Protein AF-A0A383CL62-F1 (afdb_monomer)

pLDDT: mean 90.45, std 14.3, range [39.75, 98.25]

Organism: NCBI:txid408172

Sequence (58 aa):
GRTVCAYDRFVTTSGLTARVESGSGRVFYFDQALNLTPKLTKRISDHYPVELRLNLAE

Solvent-accessible surface area (backbone atoms only — not comparable to full-atom values): 3930 Å² total; per-residue (Å²): 130,87,74,87,72,78,82,74,81,90,85,76,52,76,91,51,47,79,31,43,44,85,86,44,66,45,74,46,60,60,38,72,78,66,70,48,53,72,72,58,36,55,70,76,40,92,68,68,53,69,47,70,45,70,60,78,78,132

Nearest PDB structures (foldseek):
  2a40-assembly1_B  TM=8.859E-01  e=7.803E-03  Bos taurus
  9fjy-assembly1_F  TM=8.857E-01  e=1.236E-02  Bos taurus
  1dnk-assembly1_A  TM=8.814E-01  e=1.716E-02  Bos taurus
  2a42-assembly1_B  TM=8.831E-01  e=1.832E-02  Bos taurus
  2dnj-assembly1_A-2  TM=8.876E-01  e=2.382E-02  Bos taurus

Radius of gyration: 14.63 Å; Cα contacts (8 Å, |Δi|>4): 48; chains: 1; bounding box: 31×21×43 Å

Secondary structure (DSSP, 8-state):
-------S-----HHHHTTBPTT--EE--HHHHTT--HHHHHHH-SSPPEE--B----

Foldseek 3Di:
DPDPDPPDDDDDDPVQVVFWDPPQWDWDPVCVVVVHDPVVVVVVHPGTDIDTDGNPDD

Structure (mmCIF, N/CA/C/O backbone):
data_AF-A0A383CL62-F1
#
_entry.id   AF-A0A383CL62-F1
#
loop_
_atom_site.group_PDB
_atom_site.id
_atom_site.type_symbol
_atom_site.label_atom_id
_atom_site.label_alt_id
_atom_site.label_comp_id
_atom_site.label_asym_id
_atom_site.label_entity_id
_atom_site.label_seq_id
_atom_site.pdbx_PDB_ins_code
_atom_site.Cartn_x
_atom_site.Cartn_y
_atom_site.Cartn_z
_atom_site.occupancy
_atom_site.B_iso_or_equiv
_atom_site.auth_seq_id
_atom_site.auth_comp_id
_atom_site.auth_asym_id
_atom_site.auth_atom_id
_atom_site.pdbx_PDB_model_num
ATOM 1 N N . GLY A 1 1 ? -5.777 11.021 -19.907 1.00 39.75 1 GLY A N 1
ATOM 2 C CA . GLY A 1 1 ? -5.143 11.405 -18.632 1.00 39.75 1 GLY A CA 1
ATOM 3 C C . GLY A 1 1 ? -4.983 10.163 -17.789 1.00 39.75 1 GLY A C 1
ATOM 4 O O . GLY A 1 1 ? -5.931 9.397 -17.709 1.00 39.75 1 GLY A O 1
ATOM 5 N N . ARG A 1 2 ? -3.791 9.911 -17.238 1.00 41.69 2 ARG A N 1
ATOM 6 C CA . ARG A 1 2 ? -3.545 8.765 -16.353 1.00 41.69 2 ARG A CA 1
ATOM 7 C C . ARG A 1 2 ? -4.201 9.079 -15.013 1.00 41.69 2 ARG A C 1
ATOM 9 O O . ARG A 1 2 ? -3.640 9.816 -14.210 1.00 41.69 2 ARG A O 1
ATOM 16 N N . THR A 1 3 ? -5.422 8.600 -14.813 1.00 43.47 3 THR A N 1
ATOM 17 C CA . THR A 1 3 ? -6.041 8.590 -13.492 1.00 43.47 3 THR A CA 1
ATOM 18 C C . THR A 1 3 ? -5.114 7.787 -12.584 1.00 43.47 3 THR A C 1
ATOM 20 O O . THR A 1 3 ? -4.749 6.657 -12.909 1.00 43.47 3 THR A O 1
ATOM 23 N N . VAL A 1 4 ? -4.643 8.396 -11.494 1.00 58.72 4 VAL A N 1
ATOM 24 C CA . VAL A 1 4 ? -3.852 7.720 -10.457 1.00 58.72 4 VAL A CA 1
ATOM 25 C C . VAL A 1 4 ? -4.814 6.797 -9.706 1.00 58.72 4 VAL A C 1
ATOM 27 O O . VAL A 1 4 ? -5.294 7.106 -8.620 1.00 58.72 4 VAL A O 1
ATOM 30 N N . CYS A 1 5 ? -5.221 5.712 -10.361 1.00 63.22 5 CYS A N 1
ATOM 31 C CA . CYS A 1 5 ? -6.182 4.768 -9.821 1.00 63.22 5 CYS A CA 1
ATOM 32 C C . CYS A 1 5 ? -5.475 3.892 -8.790 1.00 63.22 5 CYS A C 1
ATOM 34 O O . CYS A 1 5 ? -4.643 3.061 -9.141 1.00 63.22 5 CYS A O 1
ATOM 36 N N . ALA A 1 6 ? -5.818 4.070 -7.517 1.00 80.31 6 ALA A N 1
ATOM 37 C CA . ALA A 1 6 ? -5.467 3.115 -6.476 1.00 80.31 6 ALA A CA 1
ATOM 38 C C . ALA A 1 6 ? -6.417 1.911 -6.579 1.00 80.31 6 ALA A C 1
ATOM 40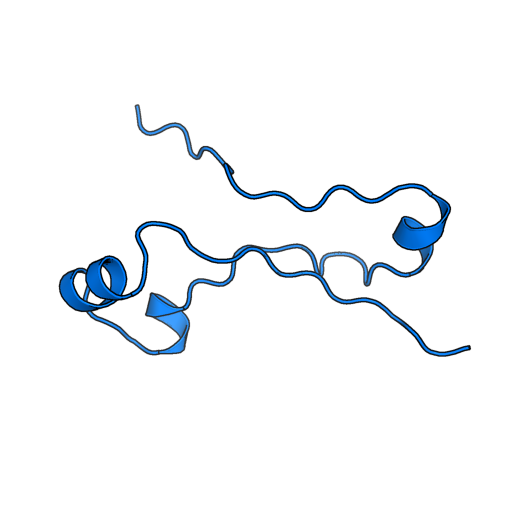 O O . ALA A 1 6 ? -7.524 1.960 -6.033 1.00 80.31 6 ALA A O 1
ATOM 41 N N . TYR A 1 7 ? -6.018 0.895 -7.349 1.00 87.62 7 TYR A N 1
ATOM 42 C CA . TYR A 1 7 ? -6.787 -0.335 -7.568 1.00 87.62 7 TYR A CA 1
ATOM 43 C C . TYR A 1 7 ? -6.784 -1.235 -6.328 1.00 87.62 7 TYR A C 1
ATOM 45 O O . TYR A 1 7 ? -7.846 -1.638 -5.862 1.00 87.62 7 TYR A O 1
ATOM 53 N N . ASP A 1 8 ? -5.609 -1.473 -5.751 1.00 94.19 8 ASP A N 1
ATOM 54 C CA . ASP A 1 8 ? -5.445 -2.263 -4.532 1.00 94.19 8 ASP A CA 1
ATOM 55 C C . ASP A 1 8 ? -5.745 -1.423 -3.283 1.00 94.19 8 ASP A C 1
ATOM 57 O O . ASP A 1 8 ? -5.363 -0.251 -3.195 1.00 94.19 8 ASP A O 1
ATOM 61 N N . ARG A 1 9 ? -6.469 -1.999 -2.313 1.00 95.25 9 ARG A N 1
ATOM 62 C CA . ARG A 1 9 ? -6.962 -1.295 -1.117 1.00 95.25 9 ARG A CA 1
ATOM 63 C C . ARG A 1 9 ? -6.984 -2.200 0.106 1.00 95.25 9 ARG A C 1
ATOM 65 O O . ARG A 1 9 ? -7.393 -3.352 0.020 1.00 95.25 9 ARG A O 1
ATOM 72 N N . PHE A 1 10 ? -6.694 -1.614 1.264 1.00 95.44 10 PHE A N 1
ATOM 73 C CA . PHE A 1 10 ? -7.178 -2.129 2.540 1.00 95.44 10 PHE A CA 1
ATOM 74 C C . PHE A 1 10 ? -8.412 -1.347 2.975 1.00 95.44 10 PHE A C 1
ATOM 76 O O . PHE A 1 10 ? -8.430 -0.117 2.922 1.00 95.44 10 PHE A O 1
ATOM 83 N N . VAL A 1 11 ? -9.428 -2.069 3.437 1.00 95.38 11 VAL A N 1
ATOM 84 C CA . VAL A 1 11 ? -10.604 -1.505 4.100 1.00 95.38 11 VAL A CA 1
ATOM 85 C C . VAL A 1 11 ? -10.687 -2.155 5.471 1.00 95.38 11 VAL A C 1
ATOM 87 O O . VAL A 1 11 ? -10.642 -3.378 5.580 1.00 95.38 11 VAL A O 1
ATOM 90 N N . THR A 1 12 ? -10.771 -1.343 6.519 1.00 95.00 12 THR A N 1
ATOM 91 C CA . THR A 1 12 ? -10.906 -1.821 7.898 1.00 95.00 12 THR A CA 1
ATOM 92 C C . THR A 1 12 ? -12.251 -1.392 8.466 1.00 95.00 12 THR A C 1
ATOM 94 O O . THR A 1 12 ? -12.844 -0.409 8.023 1.00 95.00 12 THR A O 1
ATOM 97 N N . THR A 1 13 ? -12.748 -2.152 9.435 1.00 95.62 13 THR A N 1
ATOM 98 C CA . THR A 1 13 ? -13.931 -1.799 10.226 1.00 95.62 13 THR A CA 1
ATOM 99 C C . THR A 1 13 ? -13.498 -1.381 11.626 1.00 95.62 13 THR A C 1
ATOM 101 O O . THR A 1 13 ? -12.380 -1.686 12.044 1.00 95.62 13 THR A O 1
ATOM 104 N N . SER A 1 14 ? -14.388 -0.721 12.370 1.00 91.94 14 SER A N 1
ATOM 105 C CA . SER A 1 14 ? -14.104 -0.115 13.680 1.00 91.94 14 SER A CA 1
ATOM 106 C C . SER A 1 14 ? -13.309 -1.005 14.647 1.00 91.94 14 SER A C 1
ATOM 108 O O . SER A 1 14 ? -12.398 -0.512 15.308 1.00 91.94 14 SER A O 1
ATOM 110 N N . GLY A 1 15 ? -13.584 -2.314 14.687 1.00 90.19 15 GLY A N 1
ATOM 111 C CA . GLY A 1 15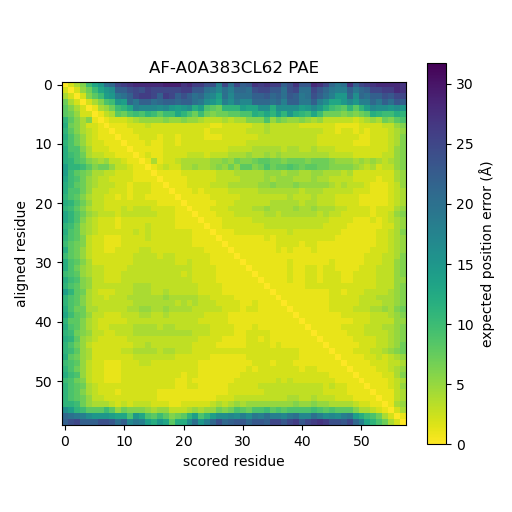 ? -12.874 -3.261 15.557 1.00 90.19 15 GLY A CA 1
ATOM 112 C C . GLY A 1 15 ? -11.386 -3.457 15.226 1.00 90.19 15 GLY A C 1
ATOM 113 O O . GLY A 1 15 ? -10.598 -3.787 16.114 1.00 90.19 15 GLY A O 1
ATOM 114 N N . LEU A 1 16 ? -10.987 -3.238 13.970 1.00 93.00 16 LEU A N 1
ATOM 115 C CA . LEU A 1 16 ? -9.593 -3.312 13.523 1.00 93.00 16 LEU A CA 1
ATOM 116 C C . LEU A 1 16 ? -8.982 -1.927 13.293 1.00 93.00 16 LEU A C 1
ATOM 118 O O . LEU A 1 16 ? -7.786 -1.763 13.513 1.00 93.00 16 LEU A O 1
ATOM 122 N N .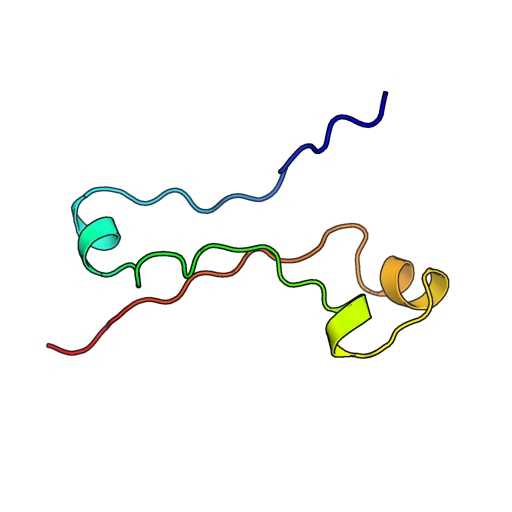 THR A 1 17 ? -9.781 -0.923 12.910 1.00 94.75 17 THR A N 1
ATOM 123 C CA . THR A 1 17 ? -9.312 0.453 12.676 1.00 94.75 17 THR A CA 1
ATOM 124 C C . THR A 1 17 ? -8.584 1.015 13.895 1.00 94.75 17 THR A C 1
ATOM 126 O O . THR A 1 17 ? -7.559 1.665 13.731 1.00 94.75 17 THR A O 1
ATOM 129 N N . ALA A 1 18 ? -9.043 0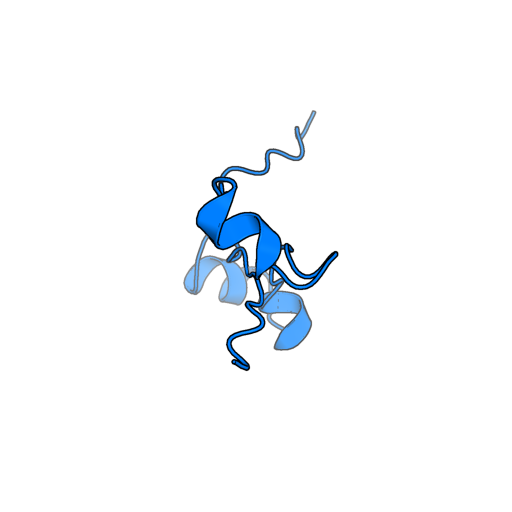.702 15.111 1.00 94.12 18 ALA A N 1
ATOM 130 C CA . AL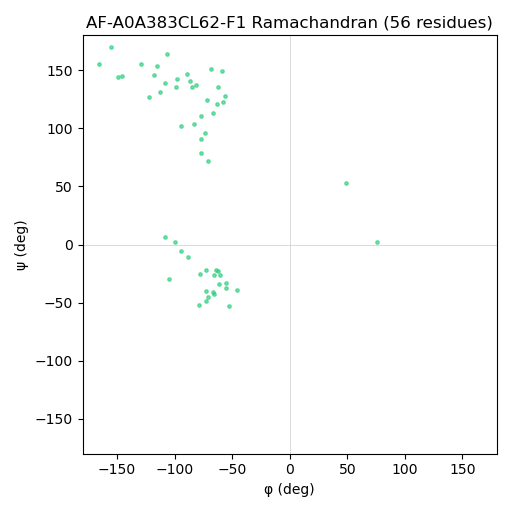A A 1 18 ? -8.383 1.129 16.348 1.00 94.12 18 ALA A CA 1
ATOM 131 C C . ALA A 1 18 ? -6.950 0.583 16.512 1.00 94.12 18 ALA A C 1
ATOM 133 O O . ALA A 1 18 ? -6.148 1.170 17.231 1.00 94.12 18 ALA A O 1
ATOM 134 N N . ARG A 1 19 ? -6.620 -0.528 15.842 1.00 95.06 19 ARG A N 1
ATOM 135 C CA . ARG A 1 19 ? -5.281 -1.136 15.857 1.00 95.06 19 ARG A CA 1
ATOM 136 C C . ARG A 1 19 ? -4.407 -0.682 14.696 1.00 95.06 19 ARG A C 1
ATOM 138 O O . ARG A 1 19 ? -3.242 -1.055 14.649 1.00 95.06 19 ARG A O 1
ATOM 145 N N . VAL A 1 20 ? -4.935 0.085 13.748 1.00 96.38 20 VAL A N 1
ATOM 146 C CA . VAL A 1 20 ? -4.139 0.585 12.626 1.00 96.38 20 VAL A CA 1
ATOM 147 C C . VAL A 1 20 ? -3.184 1.663 13.124 1.00 96.38 20 VAL A C 1
ATOM 149 O O . VAL A 1 20 ? -3.616 2.668 13.687 1.00 96.38 20 VAL A O 1
ATOM 152 N N . GLU A 1 21 ? -1.886 1.484 12.879 1.00 96.38 21 GLU A N 1
ATOM 153 C CA . GLU A 1 21 ? -0.911 2.550 13.102 1.00 96.38 21 GLU A CA 1
ATOM 154 C C . GLU A 1 21 ? -1.247 3.720 12.165 1.00 96.38 21 GLU A C 1
ATOM 156 O O . GLU A 1 21 ? -1.303 3.555 10.939 1.00 96.38 21 GLU A O 1
ATOM 161 N N . SER A 1 22 ? -1.512 4.895 12.743 1.00 94.31 22 SER A N 1
ATOM 162 C CA . SER A 1 22 ? -1.950 6.074 11.993 1.00 94.31 22 SER A CA 1
ATOM 163 C C . SER A 1 22 ? -0.956 6.423 10.883 1.00 94.31 22 SER A C 1
ATOM 165 O O . SER A 1 22 ? 0.243 6.541 11.120 1.00 94.31 22 SER A O 1
ATOM 167 N N . GLY A 1 23 ? -1.454 6.565 9.652 1.00 94.25 23 GLY A N 1
ATOM 168 C CA . GLY A 1 23 ? -0.632 6.881 8.479 1.00 94.25 23 GLY A CA 1
ATOM 169 C C . GLY A 1 23 ? 0.200 5.722 7.913 1.00 94.25 23 GLY A C 1
ATOM 170 O O . GLY A 1 23 ? 0.909 5.929 6.931 1.00 94.25 23 GLY A O 1
ATOM 171 N N . SER A 1 24 ? 0.113 4.506 8.466 1.00 96.81 24 SER A N 1
ATOM 172 C CA . SER A 1 24 ? 0.892 3.356 7.967 1.00 96.81 24 SER A CA 1
ATOM 173 C C . SER A 1 24 ? 0.399 2.790 6.631 1.00 96.81 24 SER A C 1
ATOM 175 O O . SER A 1 24 ? 1.166 2.133 5.931 1.00 96.81 24 SER A O 1
ATOM 177 N N . GLY A 1 25 ? -0.863 3.041 6.268 1.00 96.19 25 GLY A N 1
ATOM 178 C CA . GLY A 1 25 ? -1.456 2.584 5.012 1.00 96.19 25 GLY A CA 1
ATOM 179 C C . GLY A 1 25 ? -0.816 3.259 3.800 1.00 96.19 25 GLY A C 1
ATOM 180 O O . GLY A 1 25 ? -0.990 4.464 3.608 1.00 96.19 25 GLY A O 1
ATOM 181 N N . ARG A 1 26 ? -0.096 2.502 2.965 1.00 95.50 26 ARG A N 1
ATOM 182 C CA . ARG A 1 26 ? 0.624 3.052 1.801 1.00 95.50 26 ARG A CA 1
ATOM 183 C C . ARG A 1 26 ? 0.864 2.026 0.698 1.00 95.50 26 ARG A C 1
ATOM 185 O O . ARG A 1 26 ? 0.673 0.832 0.891 1.00 95.50 26 ARG A O 1
ATOM 192 N N . VAL A 1 27 ? 1.319 2.505 -0.457 1.00 96.31 27 VAL A N 1
ATOM 193 C CA . VAL A 1 27 ? 1.844 1.668 -1.545 1.00 96.31 27 VAL A CA 1
ATOM 194 C C . VAL A 1 27 ? 3.32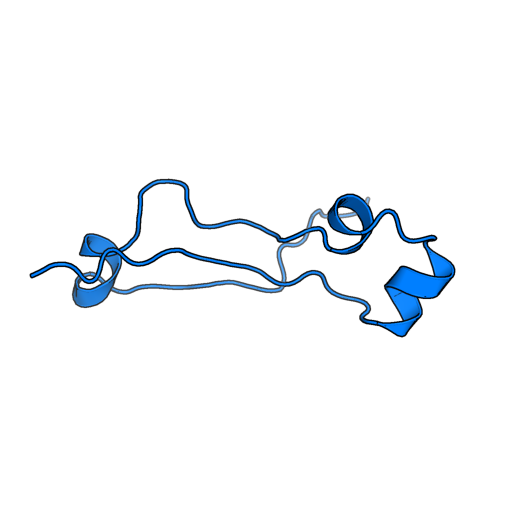1 1.369 -1.280 1.00 96.31 27 VAL A C 1
ATOM 196 O O . VAL A 1 27 ? 4.083 2.280 -0.949 1.00 96.31 27 VAL A O 1
ATOM 199 N N . PHE A 1 28 ? 3.734 0.116 -1.457 1.00 96.81 28 PHE A N 1
ATOM 200 C CA . PHE A 1 28 ? 5.133 -0.295 -1.412 1.00 96.81 28 PHE A CA 1
ATOM 201 C C . PHE A 1 28 ? 5.740 -0.327 -2.822 1.00 96.81 28 PHE A C 1
ATOM 203 O O . PHE A 1 28 ? 5.544 -1.266 -3.595 1.00 96.81 28 PHE A O 1
ATOM 210 N 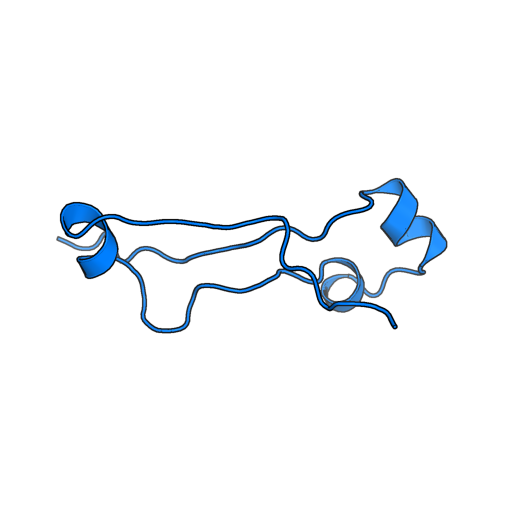N . TYR A 1 29 ? 6.514 0.706 -3.153 1.00 96.12 29 TYR A N 1
ATOM 211 C CA . TYR A 1 29 ? 7.240 0.816 -4.422 1.00 96.12 29 TYR A CA 1
ATOM 212 C C . TYR A 1 29 ? 8.501 -0.061 -4.409 1.00 96.12 29 TYR A C 1
ATOM 214 O O . TYR A 1 29 ? 9.615 0.416 -4.180 1.00 96.12 29 TYR A O 1
ATOM 222 N N . PHE A 1 30 ? 8.325 -1.371 -4.615 1.00 97.62 30 PHE A N 1
ATOM 223 C CA . PHE A 1 30 ? 9.424 -2.345 -4.552 1.00 97.62 30 PHE A CA 1
ATOM 224 C C . PHE A 1 30 ? 10.532 -2.081 -5.582 1.00 97.62 30 PHE A C 1
ATOM 226 O O . PHE A 1 30 ? 11.681 -2.456 -5.369 1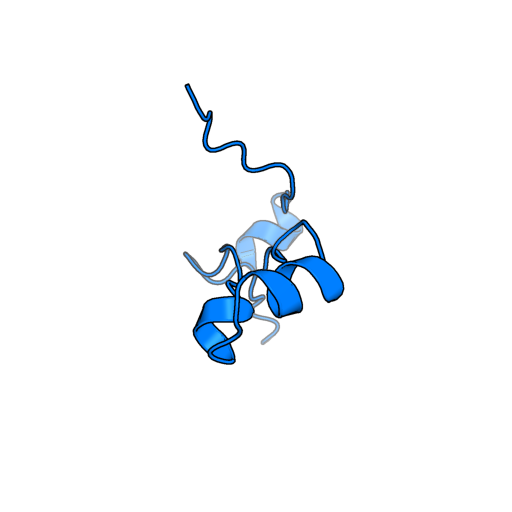.00 97.62 30 PHE A O 1
ATOM 233 N N . ASP A 1 31 ? 10.206 -1.428 -6.694 1.00 98.25 31 ASP A N 1
ATOM 234 C CA . ASP A 1 31 ? 11.173 -1.016 -7.703 1.00 98.25 31 ASP A CA 1
ATOM 235 C C . ASP A 1 31 ? 12.123 0.060 -7.185 1.00 98.25 31 ASP A C 1
ATOM 237 O O . ASP A 1 31 ? 13.321 -0.027 -7.426 1.00 98.25 31 ASP A O 1
ATOM 241 N N . GLN A 1 32 ? 11.617 1.034 -6.432 1.00 98.00 32 GLN A N 1
ATOM 242 C CA . GLN A 1 32 ? 12.434 2.058 -5.787 1.00 98.00 32 GLN A CA 1
ATOM 243 C C . GLN A 1 32 ? 13.238 1.459 -4.633 1.00 98.00 32 GLN A C 1
ATOM 245 O O . GLN A 1 32 ? 14.440 1.694 -4.535 1.00 98.00 32 GLN A O 1
ATOM 250 N N . ALA A 1 33 ? 12.594 0.639 -3.796 1.00 97.94 33 ALA A N 1
ATOM 251 C CA . ALA A 1 33 ? 13.231 0.019 -2.635 1.00 97.94 33 ALA A CA 1
ATOM 252 C C . ALA A 1 33 ? 14.401 -0.905 -3.016 1.00 97.94 33 ALA A C 1
ATOM 254 O O . ALA A 1 33 ? 15.381 -0.993 -2.281 1.00 97.94 33 ALA A O 1
ATOM 255 N N . LEU A 1 34 ? 14.303 -1.579 -4.166 1.00 97.50 34 LEU A N 1
ATOM 256 C CA . LEU A 1 34 ? 15.313 -2.519 -4.661 1.00 97.50 34 LEU A CA 1
ATOM 257 C C . LEU A 1 34 ? 16.098 -1.982 -5.871 1.00 97.50 34 LEU A C 1
ATOM 259 O O . LEU A 1 34 ? 16.886 -2.719 -6.460 1.00 97.50 34 LEU A O 1
ATOM 263 N N . ASN A 1 35 ? 15.891 -0.716 -6.245 1.00 98.19 35 ASN A N 1
ATOM 264 C CA . ASN A 1 35 ? 16.508 -0.050 -7.396 1.00 98.19 35 ASN A CA 1
ATOM 265 C C . ASN A 1 35 ? 16.417 -0.861 -8.710 1.00 98.19 35 ASN A C 1
ATOM 267 O O . ASN A 1 35 ? 17.416 -1.147 -9.377 1.00 98.19 35 ASN A O 1
ATOM 271 N N . LEU A 1 36 ? 15.204 -1.279 -9.075 1.00 97.75 36 LEU A N 1
ATOM 272 C CA . LEU A 1 36 ? 14.949 -2.128 -10.235 1.00 97.75 36 LEU A CA 1
ATOM 273 C C . LEU A 1 36 ? 14.717 -1.313 -11.506 1.00 97.75 36 LEU A C 1
ATOM 275 O O . LEU A 1 36 ? 14.081 -0.262 -11.517 1.00 97.75 36 LEU A O 1
ATOM 279 N N . THR A 1 37 ? 15.156 -1.869 -12.632 1.00 98.00 37 THR A N 1
ATOM 280 C CA . THR A 1 37 ? 14.785 -1.331 -13.946 1.00 98.00 37 THR A CA 1
ATOM 281 C C . THR A 1 37 ? 13.295 -1.558 -14.230 1.00 98.00 37 THR A C 1
ATOM 283 O O . THR A 1 37 ? 12.765 -2.605 -13.850 1.00 98.00 37 THR A O 1
ATOM 286 N N . PRO A 1 38 ? 12.630 -0.696 -15.026 1.00 96.38 38 PRO A N 1
ATOM 287 C CA . PRO A 1 38 ? 11.216 -0.874 -15.372 1.00 96.38 38 PRO A CA 1
ATOM 288 C C . PRO A 1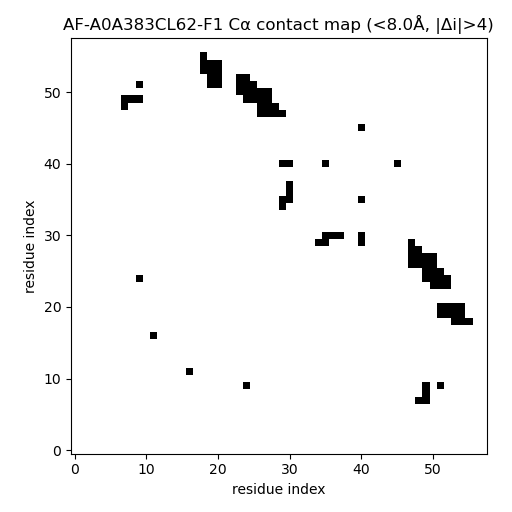 38 ? 10.891 -2.235 -16.006 1.00 96.38 38 PRO A C 1
ATOM 290 O O . PRO A 1 38 ? 9.811 -2.786 -15.797 1.00 96.38 38 PRO A O 1
ATOM 293 N N . LYS A 1 39 ? 11.831 -2.802 -16.779 1.00 97.81 39 LYS A N 1
ATOM 294 C CA . LYS A 1 39 ? 11.688 -4.137 -17.380 1.00 97.81 39 LYS A CA 1
ATOM 295 C C . LYS A 1 39 ? 11.656 -5.228 -16.313 1.00 97.81 39 LYS A C 1
ATOM 297 O O . LYS A 1 39 ? 10.868 -6.158 -16.433 1.00 97.81 39 LYS A O 1
ATOM 302 N N . LEU A 1 40 ? 12.520 -5.139 -15.303 1.00 97.88 40 LEU A N 1
ATOM 303 C CA . LEU A 1 40 ? 12.535 -6.106 -14.211 1.00 97.88 40 LEU A CA 1
ATOM 304 C C . LEU A 1 40 ? 11.324 -5.914 -13.290 1.00 97.88 40 LEU A C 1
ATOM 306 O O . LEU A 1 40 ? 10.700 -6.911 -12.950 1.00 97.88 40 LEU A O 1
ATOM 310 N N . THR A 1 41 ? 10.931 -4.671 -12.999 1.00 97.94 41 THR A N 1
ATOM 311 C CA . THR A 1 41 ? 9.712 -4.352 -12.237 1.00 97.94 41 THR A CA 1
ATOM 312 C C . THR A 1 41 ? 8.487 -5.037 -12.833 1.00 97.94 41 THR A C 1
ATOM 314 O O . THR A 1 41 ? 7.840 -5.827 -12.154 1.00 97.94 41 THR A O 1
ATOM 317 N N . LYS A 1 42 ? 8.251 -4.848 -14.139 1.00 96.56 42 LYS A N 1
ATOM 318 C CA . LYS A 1 42 ? 7.126 -5.469 -14.860 1.00 96.56 42 LYS A CA 1
ATOM 319 C C . LYS A 1 42 ? 7.179 -6.997 -14.927 1.00 96.56 42 LYS A C 1
ATOM 321 O O . LYS A 1 42 ? 6.153 -7.616 -15.171 1.00 96.56 42 LYS A O 1
ATOM 326 N N . ARG A 1 43 ? 8.359 -7.612 -14.773 1.00 97.94 43 ARG A N 1
ATOM 327 C CA . ARG A 1 43 ? 8.476 -9.080 -14.697 1.00 97.94 43 ARG A CA 1
ATOM 328 C C . ARG A 1 43 ? 8.088 -9.629 -13.331 1.00 97.94 43 ARG A C 1
ATOM 330 O O . ARG A 1 43 ? 7.737 -10.798 -13.257 1.00 97.94 43 ARG A O 1
ATOM 337 N N . ILE A 1 44 ? 8.210 -8.823 -12.278 1.00 97.38 44 ILE A N 1
ATOM 338 C CA . ILE A 1 44 ? 7.802 -9.208 -10.926 1.00 97.38 44 ILE A CA 1
ATOM 339 C C . ILE A 1 44 ? 6.285 -9.078 -10.805 1.00 97.38 44 ILE A C 1
ATOM 341 O O . ILE A 1 44 ? 5.626 -10.024 -10.393 1.00 97.38 44 ILE A O 1
ATOM 345 N N . SER A 1 45 ? 5.743 -7.916 -11.169 1.00 96.31 45 SER A N 1
ATOM 346 C CA . SER A 1 45 ? 4.310 -7.624 -11.117 1.00 96.31 45 SER A CA 1
ATOM 347 C C . SER A 1 45 ? 4.001 -6.365 -11.931 1.00 96.31 45 SER A C 1
ATOM 349 O O . SER A 1 45 ? 4.867 -5.504 -12.117 1.00 96.31 45 SER A O 1
ATOM 351 N N . ASP A 1 46 ? 2.768 -6.229 -12.405 1.00 93.62 46 ASP A N 1
ATOM 352 C CA . ASP A 1 46 ? 2.238 -4.992 -12.987 1.00 93.62 46 ASP A CA 1
ATOM 353 C C . ASP A 1 46 ? 1.618 -4.052 -11.935 1.00 93.62 46 ASP A C 1
ATOM 355 O O . ASP A 1 46 ? 1.355 -2.885 -12.235 1.00 93.62 46 ASP A O 1
ATOM 359 N N . HIS A 1 47 ? 1.439 -4.533 -10.701 1.00 94.88 47 HIS A N 1
ATOM 360 C CA . HIS A 1 47 ? 0.930 -3.785 -9.553 1.00 94.88 47 HIS A CA 1
ATOM 361 C C . HIS A 1 47 ? 1.966 -3.706 -8.422 1.00 94.88 47 HIS A C 1
ATOM 363 O O . HIS A 1 47 ? 2.716 -4.655 -8.169 1.00 94.88 47 HIS A O 1
ATOM 369 N N . TYR A 1 48 ? 1.970 -2.584 -7.700 1.00 95.88 48 TYR A N 1
ATOM 370 C CA . TYR A 1 48 ? 2.697 -2.452 -6.438 1.00 95.88 48 TYR A CA 1
ATOM 371 C C . TYR A 1 48 ? 1.823 -2.940 -5.275 1.00 95.88 48 TYR A C 1
ATOM 373 O O . TYR A 1 48 ? 0.631 -2.631 -5.259 1.00 95.88 48 TYR A O 1
ATOM 381 N N . PRO A 1 49 ? 2.385 -3.637 -4.272 1.00 96.38 49 PRO A N 1
ATOM 382 C CA . PRO A 1 49 ? 1.646 -3.978 -3.064 1.00 96.38 49 PRO A CA 1
ATOM 383 C C . PRO A 1 49 ? 1.131 -2.733 -2.335 1.00 96.38 49 PRO A C 1
ATOM 385 O O . PRO A 1 49 ? 1.785 -1.689 -2.324 1.00 96.38 49 PRO A O 1
ATOM 388 N N . VAL A 1 50 ? -0.002 -2.870 -1.653 1.00 96.94 50 VAL A N 1
ATOM 389 C CA . VAL A 1 50 ? -0.382 -1.976 -0.555 1.00 96.94 50 VAL A CA 1
ATOM 390 C C . VAL A 1 50 ? -0.016 -2.638 0.767 1.00 96.94 50 VAL A C 1
ATOM 392 O O . VAL A 1 50 ? -0.154 -3.851 0.914 1.00 96.94 50 VAL A O 1
ATOM 395 N N . GLU A 1 51 ? 0.453 -1.855 1.732 1.00 97.12 51 GLU A N 1
ATOM 396 C CA . GLU A 1 51 ? 0.839 -2.316 3.069 1.00 97.12 51 GLU A CA 1
ATOM 397 C C . GLU A 1 51 ? 0.180 -1.472 4.169 1.00 97.12 51 GLU A C 1
ATOM 399 O O . GLU A 1 51 ? -0.224 -0.329 3.942 1.00 97.12 51 GLU A O 1
ATOM 404 N N . LEU A 1 52 ? 0.038 -2.066 5.355 1.00 96.75 52 LEU A N 1
ATOM 405 C CA . LEU A 1 52 ? -0.581 -1.489 6.550 1.00 96.75 52 LEU A CA 1
ATOM 406 C C . LEU A 1 52 ? 0.108 -2.079 7.785 1.00 96.75 52 LEU A C 1
ATOM 408 O O . LEU A 1 52 ? 0.443 -3.266 7.778 1.00 96.75 52 LEU A O 1
ATOM 412 N N . ARG A 1 53 ? 0.288 -1.293 8.851 1.00 97.38 53 ARG A N 1
ATOM 413 C CA . ARG A 1 53 ? 0.806 -1.794 10.133 1.00 97.38 53 ARG A CA 1
ATOM 414 C C . ARG A 1 53 ? -0.287 -1.832 11.189 1.00 97.38 53 ARG A C 1
ATOM 416 O O . ARG A 1 53 ? -1.103 -0.916 11.295 1.00 97.38 53 ARG A O 1
ATOM 423 N N . LEU A 1 54 ? -0.280 -2.912 11.964 1.00 96.12 54 LEU A N 1
ATOM 424 C CA . LEU A 1 54 ? -1.183 -3.120 13.085 1.00 96.12 54 LEU A CA 1
ATOM 425 C C . LEU A 1 54 ? -0.388 -3.104 14.389 1.00 96.12 54 LEU A C 1
ATOM 427 O O . LEU A 1 54 ? 0.603 -3.820 14.526 1.00 96.12 54 LEU A O 1
ATOM 431 N N . ASN A 1 55 ? -0.865 -2.332 15.356 1.00 94.19 55 ASN A N 1
ATOM 432 C CA . ASN A 1 55 ? -0.400 -2.365 16.732 1.00 94.19 55 ASN A CA 1
ATOM 433 C C . ASN A 1 55 ? -1.137 -3.497 17.452 1.00 94.19 55 ASN A C 1
ATOM 435 O O . ASN A 1 55 ? -2.329 -3.392 17.744 1.00 94.19 55 ASN A O 1
ATOM 439 N N . LEU A 1 56 ? -0.429 -4.606 17.668 1.00 87.12 56 LEU A N 1
ATOM 440 C CA . LEU A 1 56 ? -0.972 -5.823 18.284 1.00 87.12 56 LEU A CA 1
ATOM 441 C C . LEU A 1 56 ? -0.630 -5.955 19.774 1.00 87.12 56 LEU A C 1
ATOM 443 O O . LEU A 1 56 ? -0.980 -6.967 20.370 1.00 87.12 56 LEU A O 1
ATOM 447 N N . ALA A 1 57 ? 0.068 -4.974 20.355 1.00 75.12 57 ALA A N 1
ATOM 448 C CA . ALA A 1 57 ? 0.344 -4.959 21.787 1.00 75.12 57 ALA A CA 1
ATOM 449 C C . ALA A 1 57 ? -0.976 -4.880 22.575 1.00 75.12 57 ALA A C 1
ATOM 451 O O . ALA A 1 57 ? -1.872 -4.129 22.181 1.00 75.12 57 ALA A O 1
ATOM 452 N N . GLU A 1 58 ? -1.077 -5.702 23.625 1.00 59.50 58 GLU A N 1
ATOM 453 C CA . GLU A 1 58 ? -2.236 -5.792 24.528 1.00 59.50 58 GLU A CA 1
ATOM 454 C C . GLU A 1 58 ? -2.474 -4.505 25.325 1.00 59.50 58 GLU A C 1
ATOM 456 O O . GLU A 1 58 ? -1.481 -3.889 25.780 1.00 59.50 58 GLU A O 1
#

Mean predicted aligned error: 4.8 Å

InterPro domains:
  IPR036691 Endonuclease/exonuclease/phosphatase superfamily [G3DSA:3.60.10.10] (1-54)